Protein AF-A0A7W1M4H6-F1 (afdb_monomer_lite)

Radius of gyration: 26.74 Å; chains: 1; bounding box: 52×36×76 Å

Sequence (159 aa):
MSAPSSFTDFGARLPAWLAPRERELPGSGRTRLIETTLLVLVGILLAVATVNDVVLQTHVNHRLNADLASWRGYTGHDYKNLSVEQDLYGHSTRDIVCGNTTPGPPKERIQICLVATGPVVDGHRAIKGGWYLPVKSEDLRRYRYGCYGSAKTEGFCPR

Foldseek 3Di:
DDDDPPPPPVLVPDPPVSRDDPDDDPPCPVVVVVVVVVVVVVVVVVVVVVVVVVVLVVQVVLLVQQALVQVCVVVVDDDPDKDKDDDSDPPAQWIKIWDWDDDDPPQPIKIKIWIFGDDRDPSHTDTFWTFIAGPPDDLDQARTDPTDGPCVVVVSHDD

Structure (mmCIF, N/CA/C/O backbone):
data_AF-A0A7W1M4H6-F1
#
_entry.id   AF-A0A7W1M4H6-F1
#
loop_
_atom_site.group_PDB
_atom_site.id
_atom_site.type_symbol
_atom_site.label_atom_id
_atom_site.label_alt_id
_atom_site.label_comp_id
_atom_site.label_asym_id
_atom_site.label_entity_id
_atom_site.label_seq_id
_atom_site.pdbx_PDB_ins_code
_atom_site.Cartn_x
_atom_site.Cartn_y
_atom_site.Cartn_z
_atom_site.occupancy
_atom_site.B_iso_or_equiv
_atom_site.auth_seq_id
_atom_site.auth_comp_id
_atom_site.auth_asym_id
_atom_site.auth_atom_id
_atom_site.pdbx_PDB_model_num
ATOM 1 N N . MET A 1 1 ? -10.173 1.560 -53.954 1.00 36.97 1 MET A N 1
ATOM 2 C CA . MET A 1 1 ? -9.989 1.327 -52.506 1.00 36.97 1 MET A CA 1
ATOM 3 C C . MET A 1 1 ? -8.577 1.764 -52.171 1.00 36.97 1 MET A C 1
ATOM 5 O O . MET A 1 1 ? -7.645 1.065 -52.541 1.00 36.97 1 MET A O 1
ATOM 9 N N . SER A 1 2 ? -8.419 2.957 -51.602 1.00 38.94 2 SER A N 1
ATOM 10 C CA . SER A 1 2 ? -7.111 3.579 -51.361 1.00 38.94 2 SER A CA 1
ATOM 11 C C . SER A 1 2 ? -6.906 3.713 -49.856 1.00 38.94 2 SER A C 1
ATOM 13 O O . SER A 1 2 ? -7.769 4.254 -49.169 1.00 38.94 2 SER A O 1
ATOM 15 N N . ALA A 1 3 ? -5.806 3.154 -49.351 1.00 41.84 3 ALA A N 1
ATOM 16 C CA . ALA A 1 3 ? -5.445 3.166 -47.938 1.00 41.84 3 ALA A CA 1
ATOM 17 C C . ALA A 1 3 ? -5.085 4.591 -47.464 1.00 41.84 3 ALA A C 1
ATOM 19 O O . ALA A 1 3 ? -4.499 5.349 -48.241 1.00 41.84 3 ALA A O 1
ATOM 20 N N . PRO A 1 4 ? -5.399 4.974 -46.212 1.00 44.69 4 PRO A N 1
ATOM 21 C CA . PRO A 1 4 ? -5.054 6.290 -45.694 1.00 44.69 4 PRO A CA 1
ATOM 22 C C . PRO A 1 4 ? -3.555 6.366 -45.364 1.00 44.69 4 PRO A C 1
ATOM 24 O O . PRO A 1 4 ? -3.020 5.588 -44.577 1.00 44.69 4 PRO A O 1
ATOM 27 N N . SER A 1 5 ? -2.881 7.329 -45.986 1.00 47.91 5 SER A N 1
ATOM 28 C CA . SER A 1 5 ? -1.477 7.699 -45.806 1.00 47.91 5 SER A CA 1
ATOM 29 C C . SER A 1 5 ? -1.296 8.576 -44.559 1.00 47.91 5 SER A C 1
ATOM 31 O O . SER A 1 5 ? -1.192 9.795 -44.665 1.00 47.91 5 SER A O 1
ATOM 33 N N . SER A 1 6 ? -1.301 7.981 -43.367 1.00 45.62 6 SER A N 1
ATOM 34 C CA . SER A 1 6 ? -1.241 8.710 -42.085 1.00 45.62 6 SER A CA 1
ATOM 35 C C . SER A 1 6 ? 0.162 8.843 -41.467 1.00 45.62 6 SER A C 1
ATOM 37 O O . SER A 1 6 ? 0.290 9.323 -40.345 1.00 45.62 6 SER A O 1
ATOM 39 N N . PHE A 1 7 ? 1.233 8.471 -42.178 1.00 49.41 7 PHE A N 1
ATOM 40 C CA . PHE A 1 7 ? 2.611 8.558 -41.658 1.00 49.41 7 PHE A CA 1
ATOM 41 C C . PHE A 1 7 ? 3.336 9.884 -41.953 1.00 49.41 7 PHE A C 1
ATOM 43 O O . PHE A 1 7 ? 4.375 10.153 -41.355 1.00 49.41 7 PHE A O 1
ATOM 50 N N . THR A 1 8 ? 2.817 10.732 -42.844 1.00 54.03 8 THR A N 1
ATOM 51 C CA . THR A 1 8 ? 3.479 11.984 -43.263 1.00 54.03 8 THR A CA 1
ATOM 52 C C . THR A 1 8 ? 3.324 13.139 -42.272 1.00 54.03 8 THR A C 1
ATOM 54 O O . THR A 1 8 ? 4.141 14.055 -42.274 1.00 54.03 8 THR A O 1
ATOM 57 N N . ASP A 1 9 ? 2.326 13.098 -41.390 1.00 55.97 9 ASP A N 1
ATOM 58 C CA . ASP A 1 9 ? 1.951 14.255 -40.560 1.00 55.97 9 ASP A CA 1
ATOM 59 C C . ASP A 1 9 ? 2.814 14.412 -39.287 1.00 55.97 9 ASP A C 1
ATOM 61 O O . ASP A 1 9 ? 2.855 15.466 -38.652 1.00 55.97 9 ASP A O 1
ATOM 65 N N . PHE A 1 10 ? 3.566 13.369 -38.918 1.00 58.41 10 PHE A N 1
ATOM 66 C CA . PHE A 1 10 ? 4.432 13.390 -37.733 1.00 58.41 10 PHE A CA 1
ATOM 67 C C . PHE A 1 10 ? 5.745 14.154 -37.971 1.00 58.41 10 PHE A C 1
ATOM 69 O O . PHE A 1 10 ? 6.247 14.831 -37.074 1.00 58.41 10 PHE A O 1
ATOM 76 N N . GLY A 1 11 ? 6.290 14.092 -39.191 1.00 57.34 11 GLY A N 1
ATOM 77 C CA . GLY A 1 11 ? 7.555 14.747 -39.548 1.00 57.34 11 GLY A CA 1
ATOM 78 C C . GLY A 1 11 ? 7.465 16.274 -39.610 1.00 57.34 11 GLY A C 1
ATOM 79 O O . GLY A 1 11 ? 8.458 16.954 -39.368 1.00 57.34 11 GLY A O 1
ATOM 80 N N . ALA A 1 12 ? 6.271 16.818 -39.869 1.00 61.34 12 ALA A N 1
ATOM 81 C CA . ALA A 1 12 ? 6.036 18.257 -40.000 1.00 61.34 12 ALA A CA 1
ATOM 82 C C . ALA A 1 12 ? 6.087 19.023 -38.663 1.00 61.34 12 ALA A C 1
ATOM 84 O O . ALA A 1 12 ? 6.229 20.244 -38.660 1.00 61.34 12 ALA A O 1
ATOM 85 N N . ARG A 1 13 ? 5.975 18.325 -37.521 1.00 65.81 13 ARG A N 1
ATOM 86 C CA . ARG A 1 13 ? 5.994 18.930 -36.173 1.00 65.81 13 ARG A CA 1
ATOM 87 C C . ARG A 1 13 ? 7.375 18.935 -35.518 1.00 65.81 13 ARG A C 1
ATOM 89 O O . ARG A 1 13 ? 7.523 19.457 -34.414 1.00 65.81 13 ARG A O 1
ATOM 96 N N . LEU A 1 14 ? 8.374 18.348 -36.170 1.00 65.12 14 LEU A N 1
ATOM 97 C CA . LEU A 1 14 ? 9.744 18.326 -35.675 1.00 65.12 14 LEU A CA 1
ATOM 98 C C . LEU A 1 14 ? 10.467 19.617 -36.094 1.00 65.12 14 LEU A C 1
ATOM 100 O O . LEU A 1 14 ? 10.267 20.099 -37.211 1.00 65.12 14 LEU A O 1
ATOM 104 N N . PRO A 1 15 ? 11.309 20.206 -35.226 1.00 68.50 15 PRO A N 1
ATOM 105 C CA . PRO A 1 15 ? 12.099 21.374 -35.599 1.00 68.50 15 PRO A CA 1
ATOM 106 C C . PRO A 1 15 ? 13.001 21.040 -36.798 1.00 68.50 15 PRO A C 1
ATOM 108 O O . PRO A 1 15 ? 13.411 19.895 -36.963 1.00 68.50 15 PRO A O 1
ATOM 111 N N . ALA A 1 16 ? 13.328 22.029 -37.639 1.00 66.56 16 ALA A N 1
ATOM 112 C CA . ALA A 1 16 ? 13.922 21.823 -38.973 1.00 66.56 16 ALA A CA 1
ATOM 113 C C . ALA A 1 16 ? 15.229 20.994 -39.015 1.00 66.56 16 ALA A C 1
ATOM 115 O O . ALA A 1 16 ? 15.621 20.502 -40.071 1.00 66.56 16 ALA A O 1
ATOM 116 N N . TRP A 1 17 ? 15.907 20.836 -37.877 1.00 63.28 17 TRP A N 1
ATOM 117 C CA . TRP A 1 17 ? 17.104 20.009 -37.714 1.00 63.28 17 TRP A CA 1
ATOM 118 C C . TRP A 1 17 ? 16.814 18.519 -37.443 1.00 63.28 17 TRP A C 1
ATOM 120 O O . TRP A 1 17 ? 17.725 17.713 -37.572 1.00 63.28 17 TRP A O 1
ATOM 130 N N . LEU A 1 18 ? 15.570 18.154 -37.113 1.00 59.78 18 LEU A N 1
ATOM 131 C CA . LEU A 1 18 ? 15.069 16.781 -36.925 1.00 59.78 18 LEU A CA 1
ATOM 132 C C . LEU A 1 18 ? 14.064 16.353 -38.008 1.00 59.78 18 LEU A C 1
ATOM 134 O O . LEU A 1 18 ? 13.565 15.229 -37.980 1.00 59.78 18 LEU A O 1
ATOM 138 N N . ALA A 1 19 ? 13.727 17.243 -38.943 1.00 65.69 19 ALA A N 1
ATOM 139 C CA . ALA A 1 19 ? 12.793 16.937 -40.016 1.00 65.69 19 ALA A CA 1
ATOM 140 C C . ALA A 1 19 ? 13.423 15.944 -41.018 1.00 65.69 19 ALA A C 1
ATOM 142 O O . ALA A 1 19 ? 14.557 16.169 -41.460 1.00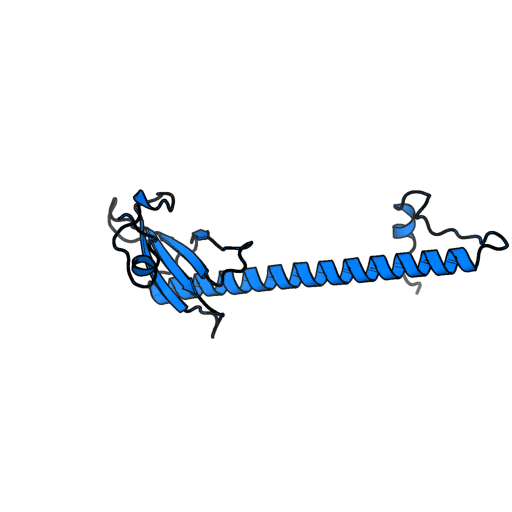 65.69 19 ALA A O 1
ATOM 143 N N . PRO A 1 20 ? 12.707 14.878 -41.429 1.00 59.53 20 PRO A N 1
ATOM 144 C CA . PRO A 1 20 ? 13.197 13.952 -42.446 1.00 59.53 20 PRO A CA 1
ATOM 145 C C . PRO A 1 20 ? 13.494 14.705 -43.751 1.00 59.53 20 PRO A C 1
ATOM 147 O O . PRO A 1 20 ? 12.603 15.315 -44.339 1.00 59.53 20 PRO A O 1
ATOM 150 N N . ARG A 1 21 ? 14.750 14.693 -44.212 1.00 64.81 21 ARG A N 1
ATOM 151 C CA . ARG A 1 21 ? 15.136 15.339 -45.478 1.00 64.81 21 ARG A CA 1
ATOM 152 C C . ARG A 1 21 ? 14.877 14.402 -46.656 1.00 64.81 21 ARG A C 1
ATOM 154 O O . ARG A 1 21 ? 15.372 13.280 -46.671 1.00 64.81 21 ARG A O 1
ATOM 161 N N . GLU A 1 22 ? 14.170 14.892 -47.673 1.00 61.47 22 GLU A N 1
ATOM 162 C CA . GLU A 1 22 ? 13.843 14.116 -48.882 1.00 61.47 22 GLU A CA 1
ATOM 163 C C . GLU A 1 22 ? 15.013 13.959 -49.873 1.00 61.47 22 GLU A C 1
ATOM 165 O O . GLU A 1 22 ? 14.935 13.140 -50.787 1.00 61.47 22 GLU A O 1
ATOM 170 N N . ARG A 1 23 ? 16.107 14.725 -49.727 1.00 59.12 23 ARG A N 1
ATOM 171 C CA . ARG A 1 23 ? 17.258 14.701 -50.651 1.00 59.12 23 ARG A CA 1
ATO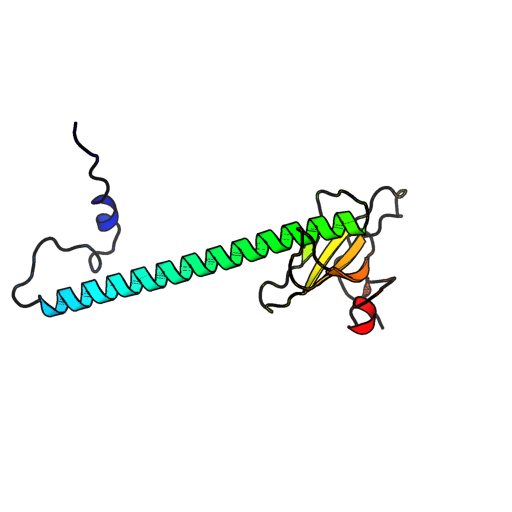M 172 C C . ARG A 1 23 ? 18.582 14.467 -49.926 1.00 59.12 23 ARG A C 1
ATOM 174 O O . ARG A 1 23 ? 18.897 15.158 -48.958 1.00 59.12 23 ARG A O 1
ATOM 181 N N . GLU A 1 24 ? 19.368 13.520 -50.435 1.00 55.28 24 GLU A N 1
ATOM 182 C CA . GLU A 1 24 ? 20.726 13.238 -49.964 1.00 55.28 24 GLU A CA 1
ATOM 183 C C . GLU A 1 24 ? 21.717 14.315 -50.428 1.00 55.28 24 GLU A C 1
ATOM 185 O O . GLU A 1 24 ? 21.716 14.735 -51.585 1.00 55.28 24 GLU A O 1
ATOM 190 N N . LEU A 1 25 ? 22.591 14.744 -49.515 1.00 62.44 25 LEU A N 1
ATOM 191 C CA . LEU A 1 25 ? 23.771 15.540 -49.845 1.00 62.44 25 LEU A CA 1
ATOM 192 C C . LEU A 1 25 ? 24.879 14.580 -50.322 1.00 62.44 25 LEU A C 1
ATOM 194 O O . LEU A 1 25 ? 25.144 13.586 -49.639 1.00 62.44 25 LEU A O 1
ATOM 198 N N . PRO A 1 26 ? 25.545 14.835 -51.459 1.00 55.47 26 PRO A N 1
ATOM 199 C CA . PRO A 1 26 ? 26.597 13.949 -51.952 1.00 55.47 26 PRO A CA 1
ATOM 200 C C . PRO A 1 26 ? 27.730 13.823 -50.916 1.00 55.47 26 PRO A C 1
ATOM 202 O O . PRO A 1 26 ? 28.250 14.824 -50.430 1.00 55.47 26 PRO A O 1
ATOM 205 N N . GLY A 1 27 ? 28.093 12.584 -50.556 1.00 65.31 27 GLY A N 1
ATOM 206 C CA . GLY A 1 27 ? 29.154 12.273 -49.583 1.00 65.31 27 GLY A CA 1
ATOM 207 C C . GLY A 1 27 ? 28.712 12.072 -48.121 1.00 65.31 27 GLY A C 1
ATOM 208 O O . GLY A 1 27 ? 29.555 11.763 -47.282 1.00 65.31 27 GLY A O 1
ATOM 209 N N . SER A 1 28 ? 27.418 12.189 -47.788 1.00 64.81 28 SER A N 1
ATOM 210 C CA . SER A 1 28 ? 26.924 12.125 -46.396 1.00 64.81 28 SER A CA 1
ATOM 211 C C . SER A 1 28 ? 26.426 10.750 -45.915 1.00 64.81 28 SER A C 1
ATOM 213 O O . SER A 1 28 ? 25.883 10.647 -44.814 1.00 64.81 28 SER A O 1
ATOM 215 N N . GLY A 1 29 ? 26.617 9.673 -46.689 1.00 65.12 29 GLY A N 1
ATOM 216 C CA . GLY A 1 29 ? 26.059 8.343 -46.378 1.00 65.12 29 GLY A CA 1
ATOM 217 C C . GLY A 1 29 ? 26.454 7.797 -44.996 1.00 65.12 29 GLY A C 1
ATOM 218 O O . GLY A 1 29 ? 25.626 7.226 -44.287 1.00 65.12 29 GLY A O 1
ATOM 219 N N . ARG A 1 30 ? 27.693 8.053 -44.554 1.00 73.56 30 ARG A N 1
ATOM 220 C CA . ARG A 1 30 ? 28.164 7.685 -43.206 1.00 73.56 30 ARG A CA 1
ATOM 221 C C . ARG A 1 30 ? 27.467 8.498 -42.108 1.00 73.56 30 ARG A C 1
ATOM 223 O O . ARG A 1 30 ? 27.155 7.952 -41.056 1.00 73.56 30 ARG A O 1
ATOM 230 N N . THR A 1 31 ? 27.179 9.772 -42.364 1.00 77.06 31 THR A N 1
ATOM 231 C CA . THR A 1 31 ? 26.454 10.661 -41.445 1.00 77.06 31 THR A CA 1
ATOM 232 C C . THR A 1 31 ? 24.997 10.224 -41.290 1.00 77.06 31 THR A C 1
ATOM 234 O O . THR A 1 31 ? 24.508 10.148 -40.168 1.00 77.06 31 THR A O 1
ATOM 237 N N . ARG A 1 32 ? 24.336 9.829 -42.388 1.00 73.62 32 ARG A N 1
ATOM 238 C CA . ARG A 1 32 ? 22.964 9.292 -42.381 1.00 73.62 32 ARG A CA 1
ATOM 239 C C . ARG A 1 32 ? 22.853 7.991 -41.581 1.00 73.62 32 ARG A C 1
ATOM 241 O O . ARG A 1 32 ? 21.909 7.817 -40.814 1.00 73.62 32 ARG A O 1
ATOM 248 N N . LEU A 1 33 ? 23.819 7.080 -41.727 1.00 81.06 33 LEU A N 1
ATOM 249 C CA . LEU A 1 33 ? 23.864 5.846 -40.934 1.00 81.06 33 LEU A CA 1
ATOM 250 C C . LEU A 1 33 ? 24.006 6.137 -39.435 1.00 81.06 33 LEU A C 1
ATOM 252 O O . LEU A 1 33 ? 23.310 5.529 -38.629 1.00 81.06 33 LEU A O 1
ATOM 256 N N . ILE A 1 34 ? 24.854 7.094 -39.055 1.00 84.75 34 ILE A N 1
ATOM 257 C CA . ILE A 1 34 ? 25.010 7.497 -37.650 1.00 84.75 34 ILE A CA 1
ATOM 258 C C . ILE A 1 34 ? 23.718 8.130 -37.118 1.00 84.75 34 ILE A C 1
ATOM 260 O O . ILE A 1 34 ? 23.255 7.752 -36.046 1.00 84.75 34 ILE A O 1
ATOM 264 N N . GLU A 1 35 ? 23.112 9.050 -37.869 1.00 81.19 35 GLU A N 1
ATOM 265 C CA . GLU A 1 35 ? 21.879 9.742 -37.479 1.00 81.19 35 GLU A CA 1
ATOM 266 C C . GLU A 1 35 ? 20.709 8.768 -37.295 1.00 81.19 35 GLU A C 1
ATOM 268 O O . GLU A 1 35 ? 20.054 8.766 -36.256 1.00 81.19 35 GLU A O 1
ATOM 273 N N . THR A 1 36 ? 20.493 7.874 -38.263 1.00 84.44 36 THR A N 1
ATOM 274 C CA . THR A 1 36 ? 19.464 6.828 -38.165 1.00 84.44 36 THR A CA 1
ATOM 275 C C . THR A 1 36 ? 19.724 5.881 -36.997 1.00 84.44 36 THR A C 1
ATOM 277 O O . THR A 1 36 ? 18.796 5.567 -36.257 1.00 84.44 36 THR A O 1
ATOM 280 N N . THR A 1 37 ? 20.979 5.483 -36.767 1.00 87.38 37 THR A N 1
ATOM 281 C CA . THR A 1 37 ? 21.343 4.638 -35.620 1.00 87.38 37 THR A CA 1
ATOM 282 C C . THR A 1 37 ? 21.050 5.346 -34.296 1.00 87.38 37 THR A C 1
ATOM 284 O O . THR A 1 37 ? 20.467 4.740 -33.402 1.00 87.38 37 THR A O 1
ATOM 287 N N . LEU A 1 38 ? 21.388 6.634 -34.169 1.00 90.12 38 LEU A N 1
ATOM 288 C CA . LEU A 1 38 ? 21.087 7.428 -32.976 1.00 90.12 38 LEU A CA 1
ATOM 289 C C . LEU A 1 38 ? 19.582 7.562 -32.745 1.00 90.12 38 LEU A C 1
ATOM 291 O O . LEU A 1 38 ? 19.126 7.353 -31.625 1.00 90.12 38 LEU A O 1
ATOM 295 N N . LEU A 1 39 ? 18.803 7.857 -33.787 1.00 90.00 39 LEU A N 1
ATOM 296 C CA . LEU A 1 39 ? 17.346 7.964 -33.679 1.00 90.00 39 LEU A CA 1
ATOM 297 C C . LEU A 1 39 ? 16.710 6.630 -33.266 1.00 90.00 39 LEU A C 1
ATOM 299 O O . LEU A 1 39 ? 15.823 6.616 -32.414 1.00 90.00 39 LEU A O 1
ATOM 303 N N . VAL A 1 40 ? 17.196 5.508 -33.807 1.00 92.81 40 VAL A N 1
ATOM 304 C CA . VAL A 1 40 ? 16.754 4.164 -33.404 1.00 92.81 40 VAL A CA 1
ATOM 305 C C . VAL A 1 40 ? 17.110 3.886 -31.944 1.00 92.81 40 VAL A C 1
ATOM 307 O O . VAL A 1 40 ? 16.248 3.445 -31.188 1.00 92.81 40 VAL A O 1
ATOM 310 N N . LEU A 1 41 ? 18.339 4.184 -31.514 1.00 93.94 41 LEU A N 1
ATOM 311 C CA . LEU A 1 41 ? 18.759 4.001 -30.122 1.00 93.94 41 LEU A CA 1
ATOM 312 C C . LEU A 1 41 ? 17.927 4.853 -29.157 1.00 93.94 41 LEU A C 1
ATOM 314 O O . LEU A 1 41 ? 17.473 4.343 -28.135 1.00 93.94 41 LEU A O 1
ATOM 318 N N . VAL A 1 42 ? 17.675 6.120 -29.491 1.00 93.75 42 VAL A N 1
ATOM 319 C CA . VAL A 1 42 ? 16.808 7.004 -28.698 1.00 93.75 42 VAL A CA 1
ATOM 320 C C . VAL A 1 42 ? 15.385 6.447 -28.632 1.00 93.75 42 VAL A C 1
ATOM 322 O O . VAL A 1 42 ? 14.809 6.391 -27.548 1.00 93.75 42 VAL A O 1
ATOM 325 N N . GLY A 1 43 ? 14.834 5.977 -29.754 1.00 92.31 43 GLY A N 1
ATOM 326 C CA . GLY A 1 43 ? 13.515 5.343 -29.789 1.00 92.31 43 GLY A CA 1
ATOM 327 C C . GLY A 1 43 ? 13.428 4.105 -28.892 1.00 92.31 43 GLY A C 1
ATOM 328 O O . GLY A 1 43 ? 12.464 3.959 -28.142 1.00 92.31 43 GLY A O 1
ATOM 329 N N . ILE A 1 44 ? 14.456 3.251 -28.905 1.00 95.12 44 ILE A N 1
ATOM 330 C CA . ILE A 1 44 ? 14.537 2.067 -28.038 1.00 95.12 44 ILE A CA 1
ATOM 331 C C . ILE A 1 44 ? 14.615 2.476 -26.564 1.00 95.12 44 ILE A C 1
ATOM 333 O O . ILE A 1 44 ? 13.878 1.931 -25.745 1.00 95.12 44 ILE A O 1
ATOM 337 N N . LEU A 1 45 ? 15.463 3.446 -26.212 1.00 94.50 45 LEU A N 1
ATOM 338 C CA . LEU A 1 45 ? 15.593 3.920 -24.831 1.00 94.50 45 LEU A CA 1
ATOM 339 C C . LEU A 1 45 ? 14.280 4.503 -24.301 1.00 94.50 45 LEU A C 1
ATOM 341 O O . LEU A 1 45 ? 13.884 4.196 -23.177 1.00 94.50 45 LEU A O 1
ATOM 345 N N . LEU A 1 46 ? 13.579 5.292 -25.118 1.00 92.62 46 LEU A N 1
ATOM 346 C CA . LEU A 1 46 ? 12.268 5.831 -24.763 1.00 92.62 46 LEU A CA 1
ATOM 347 C C . LEU A 1 46 ? 11.230 4.719 -24.588 1.00 92.62 46 LEU A C 1
ATOM 349 O O . LEU A 1 46 ? 10.479 4.751 -23.619 1.00 92.62 46 LEU A O 1
ATOM 353 N N . ALA A 1 47 ? 11.213 3.714 -25.466 1.00 90.81 47 ALA A N 1
ATOM 354 C CA . ALA A 1 47 ? 10.305 2.575 -25.340 1.00 90.81 47 ALA A CA 1
ATOM 355 C C . ALA A 1 47 ? 10.567 1.754 -24.065 1.00 90.81 47 ALA A C 1
ATOM 357 O O . ALA A 1 47 ? 9.633 1.347 -23.379 1.00 90.81 47 ALA A O 1
ATOM 358 N N . VAL A 1 48 ? 11.835 1.531 -23.707 1.00 92.19 48 VAL A N 1
ATOM 359 C CA . VAL A 1 48 ? 12.190 0.850 -22.452 1.00 92.19 48 VAL A CA 1
ATOM 360 C C . VAL A 1 48 ? 11.747 1.678 -21.245 1.00 92.19 48 VAL A C 1
ATOM 362 O O . VAL A 1 48 ? 11.173 1.129 -20.304 1.00 92.19 48 VAL A O 1
ATOM 365 N N . ALA A 1 49 ? 11.967 2.994 -21.278 1.00 87.75 49 ALA A N 1
ATOM 366 C CA . ALA A 1 49 ? 11.552 3.891 -20.206 1.00 87.75 49 ALA A CA 1
ATOM 367 C C . ALA A 1 49 ? 10.027 3.896 -20.011 1.00 87.75 49 ALA A C 1
ATOM 369 O O . ALA A 1 49 ? 9.567 3.809 -18.875 1.00 87.75 49 ALA A O 1
ATOM 370 N N . THR A 1 50 ? 9.241 3.933 -21.094 1.00 88.81 50 THR A N 1
ATOM 371 C CA . THR A 1 50 ? 7.773 3.916 -21.004 1.00 88.81 50 THR A CA 1
ATOM 372 C C . THR A 1 50 ? 7.241 2.580 -20.503 1.00 88.81 50 THR A C 1
ATOM 374 O O . THR A 1 50 ? 6.351 2.568 -19.659 1.00 88.81 50 THR A O 1
ATOM 377 N N . VAL A 1 51 ? 7.797 1.451 -20.956 1.00 85.44 51 VAL A N 1
ATOM 378 C CA . VAL A 1 51 ? 7.415 0.130 -20.432 1.00 85.44 51 VAL A CA 1
ATOM 379 C C . VAL A 1 51 ? 7.715 0.041 -18.939 1.00 85.44 51 VAL A C 1
ATOM 381 O O . VAL A 1 51 ? 6.868 -0.422 -18.180 1.00 85.44 51 VAL A O 1
ATOM 384 N N . ASN A 1 52 ? 8.882 0.516 -18.499 1.00 82.62 52 ASN A N 1
ATOM 385 C CA . ASN A 1 52 ? 9.237 0.510 -17.083 1.00 82.62 52 ASN A CA 1
ATOM 386 C C . ASN A 1 52 ? 8.284 1.383 -16.249 1.00 82.62 52 ASN A C 1
ATOM 388 O O . ASN A 1 52 ? 7.803 0.942 -15.209 1.00 82.62 52 ASN A O 1
ATOM 392 N N . ASP A 1 53 ? 7.953 2.583 -16.731 1.00 81.56 53 ASP A N 1
ATOM 393 C CA . ASP A 1 53 ? 7.000 3.477 -16.063 1.00 81.56 53 ASP A CA 1
ATOM 394 C C . ASP A 1 53 ? 5.601 2.841 -15.947 1.00 81.56 53 ASP A C 1
ATOM 396 O O . ASP A 1 53 ? 5.003 2.817 -14.871 1.00 81.56 53 ASP A O 1
ATOM 400 N N . VAL A 1 54 ? 5.112 2.207 -17.018 1.00 79.50 54 VAL A N 1
ATOM 401 C CA . VAL A 1 54 ? 3.828 1.485 -17.004 1.00 79.50 54 VAL A CA 1
ATOM 402 C C . VAL A 1 54 ? 3.861 0.300 -16.034 1.00 79.50 54 VAL A C 1
ATOM 404 O O . VAL A 1 54 ? 2.917 0.099 -15.268 1.00 79.50 54 VAL A O 1
ATOM 407 N N . VAL A 1 55 ? 4.939 -0.489 -16.019 1.00 76.00 55 VAL A N 1
ATOM 408 C CA . VAL A 1 55 ? 5.081 -1.626 -15.094 1.00 76.00 55 VAL A CA 1
ATOM 409 C C . VAL A 1 55 ? 5.075 -1.148 -13.641 1.00 76.00 55 VAL A C 1
ATOM 411 O O . VAL A 1 55 ? 4.366 -1.721 -12.813 1.00 76.00 55 VAL A O 1
ATOM 414 N N . LEU A 1 56 ? 5.782 -0.061 -13.329 1.00 74.25 56 LEU A N 1
ATOM 415 C CA . LEU A 1 56 ? 5.769 0.531 -11.993 1.00 74.25 56 LEU A CA 1
ATOM 416 C C . LEU A 1 56 ? 4.359 0.990 -11.597 1.00 74.25 56 LEU A C 1
ATOM 418 O O . LEU A 1 56 ? 3.878 0.624 -10.523 1.00 74.25 56 LEU A O 1
ATOM 422 N N . GLN A 1 57 ? 3.654 1.703 -12.479 1.00 72.62 57 GLN A N 1
ATOM 423 C CA . GLN A 1 57 ? 2.284 2.154 -12.217 1.00 72.62 57 GLN A CA 1
ATOM 424 C C . GLN A 1 57 ? 1.308 0.988 -12.010 1.00 72.62 57 GLN A C 1
ATOM 426 O O . GLN A 1 57 ? 0.485 1.020 -11.094 1.00 72.62 57 GLN A O 1
ATOM 431 N N . THR A 1 58 ? 1.396 -0.068 -12.824 1.00 74.19 58 THR A N 1
ATOM 432 C CA . THR A 1 58 ? 0.535 -1.251 -12.653 1.00 74.19 58 THR A CA 1
ATOM 433 C C . THR A 1 58 ? 0.795 -1.943 -11.319 1.00 74.19 58 THR A C 1
ATOM 435 O O . THR A 1 58 ? -0.160 -2.284 -10.621 1.00 74.19 58 THR A O 1
ATOM 438 N N . HIS A 1 59 ? 2.058 -2.092 -10.912 1.00 74.06 59 HIS A N 1
ATOM 439 C CA . HIS A 1 59 ? 2.399 -2.703 -9.631 1.00 74.06 59 HIS A CA 1
ATOM 440 C C . HIS A 1 59 ? 1.856 -1.893 -8.444 1.00 74.06 59 HIS A C 1
ATOM 442 O O . HIS A 1 59 ? 1.284 -2.471 -7.518 1.00 74.06 59 HIS A O 1
ATOM 448 N N . VAL A 1 60 ? 1.956 -0.559 -8.501 1.00 75.00 60 VAL A N 1
ATOM 449 C CA . VAL A 1 60 ? 1.387 0.350 -7.491 1.00 75.00 60 VAL A CA 1
ATOM 450 C C . VAL A 1 60 ? -0.134 0.196 -7.407 1.00 75.00 60 VAL A C 1
ATOM 452 O O . VAL A 1 60 ? -0.667 0.010 -6.313 1.00 75.00 60 VAL A O 1
ATOM 455 N N . ASN A 1 61 ? -0.831 0.177 -8.546 1.00 78.69 61 ASN A N 1
ATOM 456 C CA . ASN A 1 61 ? -2.288 0.019 -8.593 1.00 78.69 61 ASN A CA 1
ATOM 457 C C . ASN A 1 61 ? -2.753 -1.348 -8.068 1.00 78.69 61 ASN A C 1
ATOM 459 O O . ASN A 1 61 ? -3.729 -1.437 -7.321 1.00 78.69 61 ASN A O 1
ATOM 463 N N . HIS A 1 62 ? -2.053 -2.427 -8.427 1.00 81.19 62 HIS A N 1
ATOM 464 C CA . HIS A 1 62 ? -2.356 -3.765 -7.916 1.00 81.19 62 HIS A CA 1
ATOM 465 C C . HIS A 1 62 ? -2.168 -3.849 -6.402 1.00 81.19 62 HIS A C 1
ATOM 467 O O . HIS A 1 62 ? -3.020 -4.401 -5.703 1.00 81.19 62 HIS A O 1
ATOM 473 N N . ARG A 1 63 ? -1.081 -3.267 -5.894 1.00 84.38 63 ARG A N 1
ATOM 474 C CA . ARG A 1 63 ? -0.786 -3.208 -4.463 1.00 84.38 63 ARG A CA 1
ATOM 475 C C . ARG A 1 63 ? -1.824 -2.375 -3.712 1.00 84.38 63 ARG A C 1
ATOM 477 O O . ARG A 1 63 ? -2.343 -2.848 -2.707 1.00 84.38 63 ARG A O 1
ATOM 484 N N . LEU A 1 64 ? -2.221 -1.228 -4.265 1.00 85.12 64 LEU A N 1
ATOM 485 C CA . LEU A 1 64 ? -3.280 -0.376 -3.722 1.00 85.12 64 LEU A CA 1
ATOM 486 C C . LEU A 1 64 ? -4.608 -1.133 -3.589 1.00 85.12 64 LEU A C 1
ATOM 488 O O . LEU A 1 64 ? -5.236 -1.118 -2.532 1.00 85.12 64 LEU A O 1
ATOM 492 N N . ASN A 1 65 ? -5.032 -1.836 -4.640 1.00 87.69 65 ASN A N 1
ATOM 493 C CA . ASN A 1 65 ? -6.267 -2.620 -4.597 1.00 87.69 65 ASN A CA 1
ATOM 494 C C . ASN A 1 65 ? -6.203 -3.733 -3.544 1.00 87.69 65 ASN A C 1
ATOM 496 O O . ASN A 1 65 ? -7.177 -3.948 -2.819 1.00 87.69 65 ASN A O 1
ATOM 500 N N . ALA A 1 66 ? -5.055 -4.404 -3.430 1.00 89.19 66 ALA A N 1
ATOM 501 C CA . ALA A 1 66 ? -4.857 -5.454 -2.442 1.00 89.19 66 ALA A CA 1
ATOM 502 C C . ALA A 1 66 ? -4.854 -4.918 -1.006 1.00 89.19 66 ALA A C 1
ATOM 504 O O . ALA A 1 66 ? -5.423 -5.537 -0.108 1.00 89.19 66 ALA A O 1
ATOM 505 N N . ASP A 1 67 ? -4.267 -3.748 -0.782 1.00 87.81 67 ASP A N 1
ATOM 506 C CA . ASP A 1 67 ? -4.266 -3.054 0.503 1.00 87.81 67 ASP A CA 1
ATOM 507 C C . ASP A 1 67 ? -5.681 -2.686 0.954 1.00 87.81 67 ASP A C 1
ATOM 509 O O . ASP A 1 67 ? -6.076 -2.968 2.088 1.00 87.81 67 ASP A O 1
ATOM 513 N N . LEU A 1 68 ? -6.485 -2.142 0.038 1.00 88.56 68 LEU A N 1
ATOM 514 C CA . LEU A 1 68 ? -7.893 -1.839 0.289 1.00 88.56 68 LEU A CA 1
ATOM 515 C C . LEU A 1 68 ? -8.690 -3.111 0.610 1.00 88.56 68 LEU A C 1
ATOM 517 O O . LEU A 1 68 ? -9.450 -3.135 1.577 1.00 88.56 68 LEU A O 1
ATOM 521 N N . ALA A 1 69 ? -8.512 -4.179 -0.171 1.00 89.88 69 ALA A N 1
ATOM 522 C CA . ALA A 1 69 ? -9.183 -5.457 0.064 1.00 89.88 69 ALA A CA 1
ATOM 523 C C . ALA A 1 69 ? -8.781 -6.081 1.410 1.00 89.88 69 ALA A C 1
ATOM 525 O O . ALA A 1 69 ? -9.631 -6.578 2.147 1.00 89.88 69 ALA A O 1
ATOM 526 N N . SER A 1 70 ? -7.497 -6.011 1.763 1.00 90.81 70 SER A N 1
ATOM 527 C CA . SER A 1 70 ? -6.962 -6.511 3.037 1.00 90.81 70 SER A CA 1
ATOM 528 C C . SER A 1 70 ? -7.512 -5.742 4.222 1.00 90.81 70 SER A C 1
ATOM 530 O O . SER A 1 70 ? -7.904 -6.348 5.213 1.00 90.81 70 SER A O 1
ATOM 532 N N . TRP A 1 71 ? -7.601 -4.416 4.112 1.00 90.12 71 TRP A N 1
ATOM 533 C CA . TRP A 1 71 ? -8.174 -3.588 5.163 1.00 90.12 71 TRP A CA 1
ATOM 534 C C . TRP A 1 71 ? -9.651 -3.918 5.399 1.00 90.12 71 TRP A C 1
ATOM 536 O O . TRP A 1 71 ? -10.065 -4.088 6.548 1.00 90.12 71 TRP A O 1
ATOM 546 N N . ARG A 1 72 ? -10.437 -4.084 4.325 1.00 88.88 72 ARG A N 1
ATOM 547 C CA . ARG A 1 72 ? -11.847 -4.499 4.423 1.00 88.88 72 ARG A CA 1
ATOM 548 C C . ARG A 1 72 ? -11.991 -5.886 5.044 1.00 88.88 72 ARG A C 1
ATOM 550 O O . ARG A 1 72 ? -12.790 -6.057 5.957 1.00 88.88 72 ARG A O 1
ATOM 557 N N . GLY A 1 73 ? -11.197 -6.854 4.584 1.00 88.38 73 GLY A N 1
ATOM 558 C CA . GLY A 1 73 ? -11.214 -8.221 5.108 1.00 88.38 73 GLY A CA 1
ATOM 559 C C . GLY A 1 73 ? -10.806 -8.298 6.580 1.00 88.38 73 GLY A C 1
ATOM 560 O O . GLY A 1 73 ? -11.412 -9.038 7.347 1.00 88.38 73 GLY A O 1
ATOM 561 N N . TYR A 1 74 ? -9.821 -7.495 6.992 1.00 88.38 74 TYR A N 1
ATOM 562 C CA . TYR A 1 74 ? -9.320 -7.478 8.365 1.00 88.38 74 TYR A CA 1
ATOM 563 C C . TYR A 1 74 ? -10.276 -6.780 9.339 1.00 88.38 74 TYR A C 1
ATOM 565 O O . TYR A 1 74 ? -10.462 -7.240 10.461 1.00 88.38 74 TYR A O 1
ATOM 573 N N . THR A 1 75 ? -10.872 -5.656 8.932 1.00 84.75 75 THR A N 1
ATOM 574 C CA . THR A 1 75 ? -11.740 -4.854 9.812 1.00 84.75 75 THR A CA 1
ATOM 575 C C . THR A 1 75 ? -13.219 -5.226 9.724 1.00 84.75 75 THR A C 1
ATOM 577 O O . THR A 1 75 ? -13.991 -4.836 10.595 1.00 84.75 75 THR A O 1
ATOM 580 N N . GLY A 1 76 ? -13.636 -5.949 8.682 1.00 85.00 76 GLY A N 1
ATOM 581 C CA . GLY A 1 76 ? -15.041 -6.268 8.419 1.00 85.00 76 GLY A CA 1
ATOM 582 C C . GLY A 1 76 ? -15.874 -5.075 7.937 1.00 85.00 76 GLY A C 1
ATOM 583 O O . GLY A 1 76 ? -17.101 -5.154 7.914 1.00 85.00 76 GLY A O 1
ATOM 584 N N . HIS A 1 77 ? -15.238 -3.963 7.560 1.00 80.94 77 HIS A N 1
ATOM 585 C CA . HIS A 1 77 ? -15.927 -2.761 7.105 1.00 80.94 77 HIS A CA 1
ATOM 586 C C . HIS A 1 77 ? -15.718 -2.499 5.614 1.00 80.94 77 HIS A C 1
ATOM 588 O O . HIS A 1 77 ? -14.585 -2.464 5.140 1.00 80.94 77 HIS A O 1
ATOM 594 N N . ASP A 1 78 ? -16.801 -2.212 4.890 1.00 73.44 78 ASP A N 1
ATOM 595 C CA . ASP A 1 78 ? -16.759 -1.893 3.459 1.00 73.44 78 ASP A CA 1
ATOM 596 C C . ASP A 1 78 ? -16.892 -0.384 3.197 1.00 73.44 78 ASP A C 1
ATOM 598 O O . ASP A 1 78 ? -17.923 0.121 2.748 1.00 73.44 78 ASP A O 1
ATOM 602 N N . TYR A 1 79 ? -15.843 0.376 3.521 1.00 70.12 79 TYR A N 1
ATOM 603 C CA . TYR A 1 79 ? -15.803 1.800 3.183 1.00 70.12 79 TYR A CA 1
ATOM 604 C C . TYR A 1 79 ? -15.257 2.031 1.772 1.00 70.12 79 TYR A C 1
ATOM 606 O O . TYR A 1 79 ? -14.336 1.359 1.297 1.00 70.12 79 TYR A O 1
ATOM 614 N N . LYS A 1 80 ? -15.802 3.059 1.114 1.00 61.03 80 LYS A N 1
ATOM 615 C CA . LYS A 1 80 ? -15.328 3.534 -0.194 1.00 61.03 80 LYS A CA 1
ATOM 616 C C . LYS A 1 80 ? -14.167 4.528 -0.092 1.00 61.03 80 LYS A C 1
ATOM 618 O O . LYS A 1 80 ? -13.364 4.603 -1.011 1.00 61.03 80 LYS A O 1
ATOM 623 N N . ASN A 1 81 ? -14.053 5.245 1.029 1.00 67.69 81 ASN A N 1
ATOM 624 C CA . ASN A 1 81 ? -13.091 6.337 1.206 1.00 67.69 81 ASN A CA 1
ATOM 625 C C . ASN A 1 81 ? -12.036 5.955 2.254 1.00 67.69 81 ASN A C 1
ATOM 627 O O . ASN A 1 81 ? -12.127 6.367 3.411 1.00 67.69 81 ASN A O 1
ATOM 631 N N . LEU A 1 82 ? -11.070 5.131 1.852 1.00 71.62 82 LEU A N 1
ATOM 632 C CA . LEU A 1 82 ? -9.888 4.796 2.651 1.00 71.62 82 LEU A CA 1
ATOM 633 C C . LEU A 1 82 ? -8.724 5.690 2.209 1.00 71.62 82 LEU A C 1
ATOM 635 O O . LEU A 1 82 ? -8.526 5.895 1.013 1.00 71.62 82 LEU A O 1
ATOM 639 N N . SER A 1 83 ? -7.966 6.227 3.163 1.00 74.81 83 SER A N 1
ATOM 640 C CA . SER A 1 83 ? -6.719 6.940 2.877 1.00 74.81 83 SER A CA 1
ATOM 641 C C . SER A 1 83 ? -5.572 5.938 2.913 1.00 74.81 83 SER A C 1
ATOM 643 O O . SER A 1 83 ? -5.358 5.294 3.944 1.00 74.81 83 SER A O 1
ATOM 645 N N . VAL A 1 84 ? -4.846 5.809 1.808 1.00 75.38 84 VAL A N 1
ATOM 646 C CA . VAL A 1 84 ? -3.679 4.929 1.710 1.00 75.38 84 VAL A CA 1
ATOM 647 C C . VAL A 1 84 ? -2.436 5.791 1.583 1.00 75.38 84 VAL A C 1
ATOM 649 O O . VAL A 1 84 ? -2.341 6.607 0.670 1.00 75.38 84 VAL A O 1
ATOM 652 N N . GLU A 1 85 ? -1.494 5.605 2.498 1.00 74.00 85 GLU A N 1
ATOM 653 C CA . GLU A 1 85 ? -0.151 6.153 2.390 1.00 74.00 85 GLU A CA 1
ATOM 654 C C . GLU A 1 85 ? 0.764 5.036 1.887 1.00 74.00 85 GLU A C 1
ATOM 656 O O . GLU A 1 85 ? 1.056 4.073 2.606 1.00 74.00 85 GLU A O 1
ATOM 661 N N . GLN A 1 86 ? 1.142 5.140 0.611 1.00 65.12 86 GLN A N 1
ATOM 662 C CA . GLN A 1 86 ? 2.056 4.207 -0.038 1.00 65.12 86 GLN A CA 1
ATOM 663 C C . GLN A 1 86 ? 3.445 4.820 -0.117 1.00 65.12 86 GLN A C 1
ATOM 665 O O . GLN A 1 86 ? 3.611 5.964 -0.545 1.00 65.12 86 GLN A O 1
ATOM 670 N N . ASP A 1 87 ? 4.453 4.038 0.247 1.00 64.56 87 ASP A N 1
ATOM 671 C CA . ASP A 1 87 ? 5.835 4.444 0.038 1.00 64.56 87 ASP A CA 1
ATOM 672 C C . ASP A 1 87 ? 6.250 4.164 -1.413 1.00 64.56 87 ASP A C 1
ATOM 674 O O . ASP A 1 87 ? 6.642 3.053 -1.778 1.00 64.56 87 ASP A O 1
ATOM 678 N N . LEU A 1 88 ? 6.124 5.193 -2.251 1.00 58.97 88 LEU A N 1
ATOM 679 C CA . LEU A 1 88 ? 6.432 5.132 -3.682 1.00 58.97 88 LEU A CA 1
ATOM 680 C C . LEU A 1 88 ? 7.936 5.237 -3.980 1.00 58.97 88 LEU A C 1
ATOM 682 O O . LEU A 1 88 ? 8.373 4.806 -5.044 1.00 58.97 88 LEU A O 1
ATOM 686 N N . TYR A 1 89 ? 8.729 5.799 -3.061 1.00 55.38 89 TYR A N 1
ATOM 687 C CA . TYR A 1 89 ? 10.135 6.149 -3.307 1.00 55.38 89 TYR A CA 1
ATOM 688 C C . TYR A 1 89 ? 11.127 5.257 -2.560 1.00 55.38 89 TYR A C 1
ATOM 690 O O . TYR A 1 89 ? 12.220 5.008 -3.060 1.00 55.38 89 TYR A O 1
ATOM 698 N N . GLY A 1 90 ? 10.768 4.753 -1.379 1.00 55.88 90 GLY A N 1
ATOM 699 C CA . GLY A 1 90 ? 11.651 3.922 -0.563 1.00 55.88 90 GLY A CA 1
ATOM 700 C C . GLY A 1 90 ? 11.712 2.457 -0.990 1.00 55.88 90 GLY A C 1
ATOM 701 O O . GLY A 1 90 ? 12.396 1.674 -0.333 1.00 55.88 90 GLY A O 1
ATOM 702 N N . HIS A 1 91 ? 10.978 2.061 -2.043 1.00 55.41 91 HIS A N 1
ATOM 703 C CA . HIS A 1 91 ? 10.737 0.657 -2.409 1.00 55.41 91 HIS A CA 1
ATOM 704 C C . HIS A 1 91 ? 10.323 -0.208 -1.209 1.00 55.41 91 HIS A C 1
ATOM 706 O O . HIS A 1 91 ? 10.492 -1.431 -1.229 1.00 55.41 91 HIS A O 1
ATOM 712 N N . SER A 1 92 ? 9.807 0.398 -0.134 1.00 60.06 92 SER A N 1
ATOM 713 C CA . SER A 1 92 ? 9.477 -0.378 1.040 1.00 60.06 92 SER A CA 1
ATOM 714 C C . SER A 1 92 ? 8.252 -1.218 0.717 1.00 60.06 92 SER A C 1
ATOM 716 O O . SER A 1 92 ? 7.298 -0.799 0.055 1.00 60.06 92 SER A O 1
ATOM 718 N N . THR A 1 93 ? 8.279 -2.467 1.159 1.00 72.12 93 THR A N 1
ATOM 719 C CA . THR A 1 93 ? 7.161 -3.400 1.021 1.00 72.12 93 THR A CA 1
ATOM 720 C C . THR A 1 93 ? 6.124 -3.163 2.111 1.00 72.12 93 THR A C 1
ATOM 722 O O . THR A 1 93 ? 5.405 -4.093 2.464 1.00 72.12 93 THR A O 1
ATOM 725 N N . ARG A 1 94 ? 6.049 -1.948 2.668 1.00 82.00 94 ARG A N 1
ATOM 726 C CA . ARG A 1 94 ? 5.154 -1.582 3.759 1.00 82.00 94 ARG A CA 1
ATOM 727 C C . ARG A 1 94 ? 4.310 -0.377 3.374 1.00 82.00 94 ARG A C 1
ATOM 729 O O . ARG A 1 94 ? 4.865 0.677 3.104 1.00 82.00 94 ARG A O 1
ATOM 736 N N . ASP A 1 95 ? 2.994 -0.528 3.454 1.00 87.19 95 ASP A N 1
ATOM 737 C CA . ASP A 1 95 ? 2.055 0.590 3.328 1.00 87.19 95 ASP A CA 1
ATOM 738 C C . ASP A 1 95 ? 1.200 0.726 4.569 1.00 87.19 95 ASP A C 1
ATOM 740 O O . ASP A 1 95 ? 1.026 -0.220 5.349 1.00 87.19 95 ASP A O 1
ATOM 744 N N . ILE A 1 96 ? 0.657 1.926 4.728 1.00 88.38 96 ILE A N 1
ATOM 745 C CA . ILE A 1 96 ? -0.262 2.256 5.801 1.00 88.38 96 ILE A CA 1
ATOM 746 C C . ILE A 1 96 ? -1.623 2.540 5.174 1.00 88.38 96 ILE A C 1
ATOM 748 O O . ILE A 1 96 ? -1.778 3.430 4.340 1.00 88.38 96 ILE A O 1
ATOM 752 N N . VAL A 1 97 ? -2.627 1.775 5.590 1.00 88.56 97 VAL A N 1
ATOM 753 C CA . VAL A 1 97 ? -4.010 1.933 5.134 1.00 88.56 97 VAL A CA 1
ATOM 754 C C . VAL A 1 97 ? -4.850 2.389 6.307 1.00 88.56 97 VAL A C 1
ATOM 756 O O . VAL A 1 97 ? -5.045 1.633 7.260 1.00 88.56 97 VAL A O 1
ATOM 759 N N . CYS A 1 98 ? -5.372 3.608 6.239 1.00 85.94 98 CYS A N 1
ATOM 760 C CA . CYS A 1 98 ? -6.228 4.166 7.273 1.00 85.94 98 CYS A CA 1
ATOM 761 C C . CYS A 1 98 ? -7.670 4.320 6.782 1.00 85.94 98 CYS A C 1
ATOM 763 O O . CYS A 1 98 ? -7.934 4.830 5.694 1.00 85.94 98 CYS A O 1
ATOM 765 N N . GLY A 1 99 ? -8.623 3.935 7.625 1.00 83.81 99 GLY A N 1
ATOM 766 C CA . GLY A 1 99 ? -10.048 4.073 7.351 1.00 83.81 99 GLY A CA 1
ATOM 767 C C . GLY A 1 99 ? -10.817 4.483 8.590 1.00 83.81 99 GLY A C 1
ATOM 768 O O . GLY A 1 99 ? -10.527 4.024 9.690 1.00 83.81 99 GLY A O 1
ATOM 769 N N . ASN A 1 100 ? -11.801 5.360 8.422 1.00 79.38 100 ASN A N 1
ATOM 770 C CA . ASN A 1 100 ? -12.681 5.758 9.514 1.00 79.38 100 ASN A CA 1
ATOM 771 C C . ASN A 1 100 ? -13.773 4.704 9.708 1.00 79.38 100 ASN A C 1
ATOM 773 O O . ASN A 1 100 ? -14.518 4.435 8.767 1.00 79.38 100 ASN A O 1
ATOM 777 N N . THR A 1 101 ? -13.905 4.142 10.906 1.00 72.56 101 THR A N 1
ATOM 778 C CA . THR A 1 101 ? -14.983 3.203 11.203 1.00 72.56 101 THR A CA 1
ATOM 779 C C . THR A 1 101 ? -16.248 3.948 11.632 1.00 72.56 101 THR A C 1
ATOM 781 O O . THR A 1 101 ? -16.276 4.723 12.584 1.00 72.56 101 THR A O 1
ATOM 784 N N . THR A 1 102 ? -17.329 3.744 10.881 1.00 63.88 102 THR A N 1
ATOM 785 C CA . THR A 1 102 ? -18.690 4.196 11.193 1.00 63.88 102 THR A CA 1
ATOM 786 C C . THR A 1 102 ? -19.596 2.961 11.139 1.00 63.88 102 THR A C 1
ATOM 788 O O . THR A 1 102 ? -19.755 2.384 10.065 1.00 63.88 102 THR A O 1
ATOM 791 N N . PRO A 1 103 ? -20.164 2.531 12.282 1.00 55.41 103 PRO A N 1
ATOM 792 C CA . PRO A 1 103 ? -21.375 3.184 12.773 1.00 55.41 103 PRO A CA 1
ATOM 793 C C . PRO A 1 103 ? -21.399 3.309 14.311 1.00 55.41 103 PRO A C 1
ATOM 795 O O . PRO A 1 103 ? -22.196 2.661 14.978 1.00 55.41 103 PRO A O 1
ATOM 798 N N . GLY A 1 104 ? -20.527 4.138 14.889 1.00 50.25 104 GLY A N 1
ATOM 799 C CA . GLY A 1 104 ? -20.645 4.551 16.296 1.00 50.25 104 GLY A CA 1
ATOM 800 C C . GLY A 1 104 ? -21.484 5.834 16.451 1.00 50.25 104 GLY A C 1
ATOM 801 O O . GLY A 1 104 ? -21.556 6.623 15.497 1.00 50.25 104 GLY A O 1
ATOM 802 N N . PRO A 1 105 ? -22.116 6.085 17.617 1.00 49.16 105 PRO A N 1
ATOM 803 C CA . PRO A 1 105 ? -22.786 7.345 17.936 1.00 49.16 105 PRO A CA 1
ATOM 804 C C . PRO A 1 105 ? -21.878 8.574 17.715 1.00 49.16 105 PRO A C 1
ATOM 806 O O . PRO A 1 105 ? -20.650 8.468 17.608 1.00 49.16 105 PRO A O 1
ATOM 809 N N . PRO A 1 106 ? -22.457 9.786 17.609 1.00 47.66 106 PRO A N 1
ATOM 810 C CA . PRO A 1 106 ? -21.688 11.009 17.402 1.00 47.66 106 PRO A CA 1
ATOM 811 C C . PRO A 1 106 ? -20.586 11.137 18.466 1.00 47.66 106 PRO A C 1
ATOM 813 O O . PRO A 1 106 ? -20.897 11.144 19.651 1.00 47.66 106 PRO A O 1
ATOM 816 N N . LYS A 1 107 ? -19.325 11.290 18.026 1.00 48.09 107 LYS A N 1
ATOM 817 C CA . LYS A 1 107 ? -18.072 11.331 18.825 1.00 48.09 107 LYS A CA 1
ATOM 818 C C . LYS A 1 107 ? -17.366 9.986 19.098 1.00 48.09 107 LYS A C 1
ATOM 820 O O . LYS A 1 107 ? -16.251 10.034 19.597 1.00 48.09 107 LYS A O 1
ATOM 825 N N . GLU A 1 108 ? -17.908 8.839 18.681 1.00 55.12 108 GLU A N 1
ATOM 826 C CA . GLU A 1 108 ? -17.227 7.521 18.770 1.00 55.12 108 GLU A CA 1
ATOM 827 C C . GLU A 1 108 ? -16.502 7.087 17.487 1.00 55.12 108 GLU A C 1
ATOM 829 O O . GLU A 1 108 ? -16.028 5.962 17.361 1.00 55.12 108 GLU A O 1
ATOM 834 N N . ARG A 1 109 ? -16.412 7.973 16.497 1.00 62.56 109 ARG A N 1
ATOM 835 C CA . ARG A 1 109 ? -15.680 7.672 15.266 1.00 62.56 109 ARG A CA 1
ATOM 836 C C . ARG A 1 109 ? -14.201 7.451 15.625 1.00 62.56 109 ARG A C 1
ATOM 838 O O . ARG A 1 109 ? -13.593 8.266 16.318 1.00 62.56 109 ARG A O 1
ATOM 845 N N . ILE A 1 110 ? -13.630 6.357 15.149 1.00 74.19 110 ILE A N 1
ATOM 846 C CA . ILE A 1 110 ? -12.203 6.075 15.277 1.00 74.19 110 ILE A CA 1
ATOM 847 C C . ILE A 1 110 ? -11.661 5.777 13.889 1.00 74.19 110 ILE A C 1
ATOM 849 O O . ILE A 1 110 ? -12.319 5.146 13.065 1.00 74.19 110 ILE A O 1
ATOM 853 N N . GLN A 1 111 ? -10.459 6.254 13.606 1.00 83.62 111 GLN A N 1
ATOM 854 C CA . GLN A 1 111 ? -9.762 5.896 12.384 1.00 83.62 111 GLN A CA 1
ATOM 855 C C . GLN A 1 111 ? -8.809 4.746 12.695 1.00 83.62 111 GLN A C 1
ATOM 857 O O . GLN A 1 111 ? -7.980 4.846 13.594 1.00 83.62 111 GLN A O 1
ATOM 862 N N . ILE A 1 112 ? -8.965 3.633 11.983 1.00 87.81 112 ILE A N 1
ATOM 863 C CA . ILE A 1 112 ? -8.119 2.448 12.112 1.00 87.81 112 ILE A CA 1
ATOM 864 C C . ILE A 1 112 ? -7.081 2.492 11.003 1.00 87.81 112 ILE A C 1
ATOM 866 O O . ILE A 1 112 ? -7.431 2.438 9.823 1.00 87.81 112 ILE A O 1
ATOM 870 N N . CYS A 1 113 ? -5.815 2.550 11.396 1.00 89.12 113 CYS A N 1
ATOM 871 C CA . CYS A 1 113 ? -4.668 2.461 10.508 1.00 89.12 113 CYS A CA 1
ATOM 872 C C . CYS A 1 113 ? -4.024 1.083 10.626 1.00 89.12 113 CYS A C 1
ATOM 874 O O . CYS A 1 113 ? -3.682 0.648 11.725 1.00 89.12 113 CYS A O 1
ATOM 876 N N . LEU A 1 114 ? -3.854 0.405 9.494 1.00 91.94 114 LEU A N 1
ATOM 877 C CA . LEU A 1 114 ? -3.226 -0.906 9.395 1.00 91.94 114 LEU A CA 1
ATOM 878 C C . LEU A 1 114 ? -1.907 -0.810 8.645 1.00 91.94 114 LEU A C 1
ATOM 880 O O . LEU A 1 114 ? -1.797 -0.090 7.657 1.00 91.94 114 LEU A O 1
ATOM 884 N N . VAL A 1 115 ? -0.937 -1.599 9.090 1.00 91.69 115 VAL A N 1
ATOM 885 C CA . VAL A 1 115 ? 0.358 -1.762 8.436 1.00 91.69 115 VAL A CA 1
ATOM 886 C C . VAL A 1 115 ? 0.307 -3.015 7.568 1.00 91.69 115 VAL A C 1
ATOM 888 O O . VAL A 1 115 ? 0.377 -4.138 8.083 1.00 91.69 115 VAL A O 1
ATOM 891 N N . ALA A 1 116 ? 0.181 -2.818 6.258 1.00 90.88 116 ALA A N 1
ATOM 892 C CA . ALA A 1 116 ? 0.198 -3.878 5.259 1.00 90.88 116 ALA A CA 1
ATOM 893 C C . ALA A 1 116 ? 1.631 -4.121 4.778 1.00 90.88 116 ALA A C 1
ATOM 895 O O . ALA A 1 116 ? 2.362 -3.181 4.466 1.00 90.88 116 ALA A O 1
ATOM 896 N N . THR A 1 117 ? 2.054 -5.384 4.733 1.00 88.25 117 THR A N 1
ATOM 897 C CA . THR A 1 117 ? 3.430 -5.762 4.388 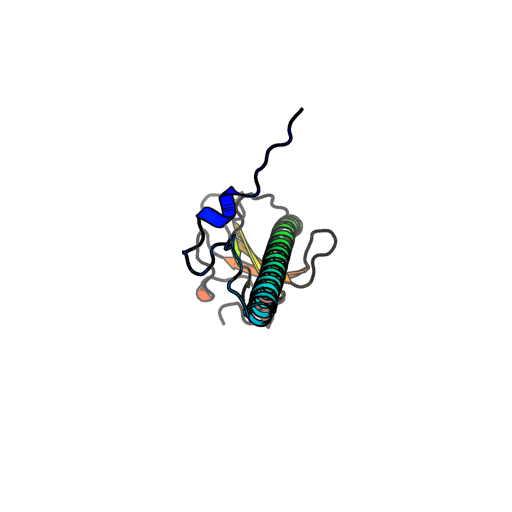1.00 88.25 117 THR A CA 1
ATOM 898 C C . THR A 1 117 ? 3.498 -6.933 3.418 1.00 88.25 117 THR A C 1
ATOM 900 O O . THR A 1 117 ? 2.586 -7.760 3.350 1.00 88.25 117 THR A O 1
ATOM 903 N N . GLY A 1 118 ? 4.623 -7.027 2.707 1.00 84.12 118 GLY A N 1
ATOM 904 C CA . GLY A 1 118 ? 4.948 -8.174 1.859 1.00 84.12 118 GLY A CA 1
ATOM 905 C C . GLY A 1 118 ? 4.243 -8.168 0.495 1.00 84.12 118 GLY A C 1
ATOM 906 O O . GLY A 1 118 ? 3.660 -7.144 0.116 1.00 84.12 118 GLY A O 1
ATOM 907 N N . PRO A 1 119 ? 4.345 -9.277 -0.264 1.00 86.00 119 PRO A N 1
ATOM 908 C CA . PRO A 1 119 ? 3.744 -9.409 -1.591 1.00 86.00 119 PRO A CA 1
ATOM 909 C C . PRO A 1 119 ? 2.218 -9.559 -1.527 1.00 86.00 119 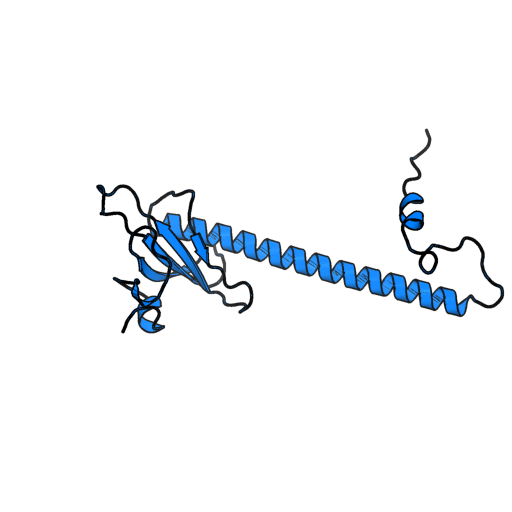PRO A C 1
ATOM 911 O O . PRO A 1 119 ? 1.661 -9.925 -0.492 1.00 86.00 119 PRO A O 1
ATOM 914 N N . VAL A 1 120 ? 1.553 -9.298 -2.656 1.00 87.12 120 VAL A N 1
ATOM 915 C CA . VAL A 1 120 ? 0.121 -9.579 -2.836 1.00 87.12 120 VAL A CA 1
ATOM 916 C C . VAL A 1 120 ? -0.072 -11.080 -3.061 1.00 87.12 120 VAL A C 1
ATOM 918 O O . VAL A 1 120 ? 0.479 -11.631 -4.012 1.00 87.12 12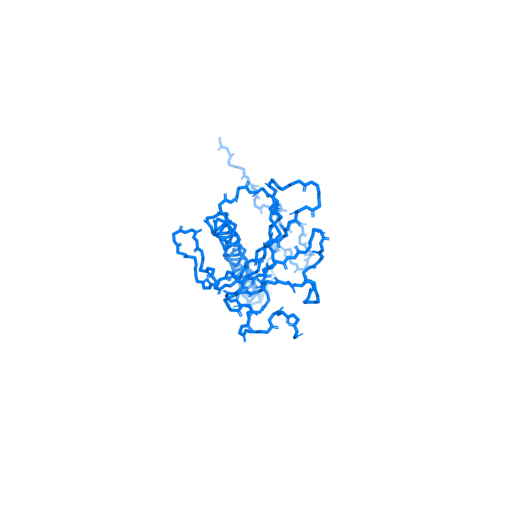0 VAL A O 1
ATOM 921 N N . VAL A 1 121 ? -0.863 -11.726 -2.207 1.00 87.94 121 VAL A N 1
ATOM 922 C CA . VAL A 1 121 ? -1.260 -13.139 -2.296 1.00 87.94 121 VAL A CA 1
ATOM 923 C C . VAL A 1 121 ? -2.785 -13.192 -2.274 1.00 87.94 121 VAL A C 1
ATOM 925 O O . VAL A 1 121 ? -3.401 -12.604 -1.390 1.00 87.94 121 VAL A O 1
ATOM 928 N N . ASP A 1 122 ? -3.396 -13.826 -3.276 1.00 88.62 122 ASP A N 1
ATOM 929 C CA . ASP A 1 122 ? -4.859 -13.933 -3.428 1.00 88.62 122 ASP A CA 1
ATOM 930 C C . ASP A 1 122 ? -5.606 -12.586 -3.370 1.00 88.62 122 ASP A C 1
ATOM 932 O O . ASP A 1 122 ? -6.718 -12.483 -2.863 1.00 88.62 122 ASP A O 1
ATOM 936 N N . GLY A 1 123 ? -4.983 -11.517 -3.878 1.00 86.75 123 GLY A N 1
ATOM 937 C CA . GLY A 1 123 ? -5.557 -10.168 -3.836 1.00 86.75 123 GLY A CA 1
ATOM 938 C C . GLY A 1 123 ? -5.489 -9.497 -2.461 1.00 86.75 123 GLY A C 1
ATOM 939 O O . GLY A 1 123 ? -6.069 -8.430 -2.283 1.00 86.75 123 GLY A O 1
ATOM 940 N N . HIS A 1 124 ? -4.757 -10.077 -1.509 1.00 88.81 124 HIS A N 1
ATOM 941 C CA . HIS A 1 124 ? -4.567 -9.557 -0.160 1.00 88.81 124 HIS A CA 1
ATOM 942 C C . HIS A 1 124 ? -3.082 -9.425 0.205 1.00 88.81 124 HIS A C 1
ATOM 944 O O . HIS A 1 124 ? -2.196 -9.977 -0.444 1.00 88.81 124 HIS A O 1
ATOM 950 N N . ARG A 1 125 ? -2.797 -8.668 1.261 1.00 90.25 125 ARG A N 1
ATOM 951 C CA . ARG A 1 125 ? -1.472 -8.445 1.840 1.00 90.25 125 ARG A CA 1
ATOM 952 C C . ARG A 1 125 ? -1.517 -8.683 3.339 1.00 90.25 125 ARG A C 1
ATOM 954 O O . ARG A 1 125 ? -2.559 -8.567 3.985 1.00 90.25 125 ARG A O 1
ATOM 961 N N . ALA A 1 126 ? -0.366 -9.029 3.904 1.00 90.75 126 ALA A N 1
ATOM 962 C CA . ALA A 1 126 ? -0.285 -9.395 5.307 1.00 90.75 126 ALA A CA 1
ATOM 963 C C . ALA A 1 126 ? -0.356 -8.149 6.199 1.00 90.75 126 ALA A C 1
ATOM 965 O O . ALA A 1 126 ? 0.537 -7.298 6.160 1.00 90.75 126 ALA A O 1
ATOM 966 N N . ILE A 1 127 ? -1.377 -8.079 7.054 1.00 91.50 127 ILE A N 1
ATOM 967 C CA . ILE A 1 127 ? -1.470 -7.064 8.106 1.00 91.50 127 ILE A CA 1
ATOM 968 C C . ILE A 1 127 ? -0.598 -7.498 9.286 1.00 91.50 127 ILE A C 1
ATOM 970 O O . ILE A 1 127 ? -0.818 -8.555 9.878 1.00 91.50 127 ILE A O 1
ATOM 974 N N . LYS A 1 128 ? 0.419 -6.699 9.622 1.00 91.69 128 LYS A N 1
ATOM 975 C CA . LYS A 1 128 ? 1.367 -7.013 10.712 1.00 91.69 128 LYS A CA 1
ATOM 976 C C . LYS A 1 128 ? 1.145 -6.200 11.977 1.00 91.69 128 LYS A C 1
ATOM 978 O O . LYS A 1 128 ? 1.698 -6.541 13.020 1.00 91.69 128 LYS A O 1
ATOM 983 N N . GLY A 1 129 ? 0.338 -5.152 11.907 1.00 92.50 129 GLY A N 1
ATOM 984 C CA . GLY A 1 129 ? 0.060 -4.280 13.036 1.00 92.50 129 GLY A CA 1
ATOM 985 C C . GLY A 1 129 ? -0.795 -3.095 12.632 1.00 92.50 129 GLY A C 1
ATOM 986 O O . GLY A 1 129 ? -1.306 -3.037 11.514 1.00 92.50 129 GLY A O 1
ATOM 987 N N . GLY A 1 130 ? -0.931 -2.149 13.550 1.00 92.19 130 GLY A N 1
ATOM 988 C CA . GLY A 1 130 ? -1.737 -0.961 13.332 1.00 92.19 130 GLY A CA 1
ATOM 989 C C . GLY A 1 130 ? -1.864 -0.092 14.573 1.00 92.19 130 GLY A C 1
ATOM 990 O O . GLY A 1 130 ? -1.262 -0.361 15.617 1.00 92.19 130 GLY A O 1
ATOM 991 N N . TRP A 1 131 ? -2.648 0.968 14.436 1.00 91.69 131 TRP 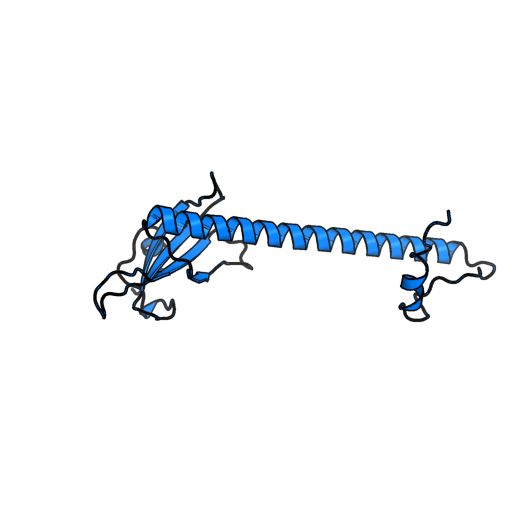A N 1
ATOM 992 C CA . TRP A 1 131 ? -2.987 1.905 15.501 1.00 91.69 131 TRP A CA 1
ATOM 993 C C . TRP A 1 131 ? -4.341 2.552 15.235 1.00 91.69 131 TRP A C 1
ATOM 995 O O . TRP A 1 131 ? -4.887 2.491 14.131 1.00 91.69 131 TRP A O 1
ATOM 1005 N N . TYR A 1 132 ? -4.865 3.191 16.270 1.00 88.31 132 TYR A N 1
ATOM 1006 C CA . TYR A 1 132 ? -6.058 4.008 16.196 1.00 88.31 132 TYR A CA 1
ATOM 1007 C C . TYR A 1 132 ? -5.683 5.488 16.162 1.00 88.31 132 TYR A C 1
ATOM 1009 O O . TYR A 1 132 ? -4.670 5.912 16.725 1.00 88.31 132 TYR A O 1
ATOM 1017 N N . LEU A 1 133 ? -6.528 6.266 15.501 1.00 85.88 133 LEU A N 1
ATOM 1018 C CA . LEU A 1 133 ? -6.452 7.712 15.388 1.00 85.88 133 LEU A CA 1
ATOM 1019 C C . LEU A 1 133 ? -7.804 8.337 15.761 1.00 85.88 133 LEU A C 1
ATOM 1021 O O . LEU A 1 133 ? -8.860 7.722 15.552 1.00 85.88 133 LEU A O 1
ATOM 1025 N N . PRO A 1 134 ? -7.799 9.556 16.324 1.00 81.62 134 PRO A N 1
ATOM 1026 C CA . PRO A 1 134 ? -9.000 10.364 16.446 1.00 81.62 134 PRO A CA 1
ATOM 1027 C C . PRO A 1 134 ? -9.649 10.650 15.084 1.00 81.62 134 PRO A C 1
ATOM 1029 O O . PRO A 1 134 ? -9.056 10.528 14.015 1.00 81.62 134 PRO A O 1
ATOM 1032 N N . VAL A 1 135 ? -10.906 11.075 15.117 1.00 75.31 135 VAL A N 1
ATOM 1033 C CA . VAL A 1 135 ? -11.668 11.423 13.911 1.00 75.31 135 VAL A CA 1
ATOM 1034 C C . VAL A 1 135 ? -10.999 12.554 13.149 1.00 75.31 135 VAL A C 1
ATOM 1036 O O . VAL A 1 135 ? -10.795 13.623 13.721 1.00 75.31 135 VAL A O 1
ATOM 1039 N N . LYS A 1 136 ? -10.782 12.370 11.840 1.00 71.00 136 LYS A N 1
ATOM 1040 C CA . LYS A 1 136 ? -10.254 13.418 10.945 1.00 71.00 136 LYS A CA 1
ATOM 1041 C C . LYS A 1 136 ? -8.911 13.999 11.417 1.00 71.00 136 LYS A C 1
ATOM 1043 O O . LYS A 1 136 ? -8.577 15.120 11.041 1.00 71.00 136 LYS A O 1
ATOM 1048 N N . SER A 1 137 ? -8.158 13.280 12.246 1.00 74.06 137 SER A N 1
ATOM 1049 C CA . SER A 1 137 ? -6.793 13.677 12.567 1.00 74.06 137 SER A CA 1
ATOM 1050 C C . SER A 1 137 ? -5.852 13.207 11.471 1.00 74.06 137 SER A C 1
ATOM 1052 O O . SER A 1 137 ? -5.991 12.098 10.962 1.00 74.06 137 SER A O 1
ATOM 1054 N N . GLU A 1 138 ? -4.860 14.027 11.159 1.00 79.19 138 GLU A N 1
ATOM 1055 C CA . GLU A 1 138 ? -3.703 13.581 10.389 1.00 79.19 138 GLU A CA 1
ATOM 1056 C C . GLU A 1 138 ? -2.985 12.438 11.118 1.00 79.19 138 GLU A C 1
ATOM 1058 O O . GLU A 1 138 ? -3.007 12.369 12.355 1.00 79.19 138 GLU A O 1
ATOM 1063 N N . ASP A 1 139 ? -2.313 11.567 10.361 1.00 81.94 139 ASP A N 1
ATOM 1064 C CA . ASP A 1 139 ? -1.556 10.436 10.903 1.00 81.94 139 ASP A CA 1
ATOM 1065 C C . ASP A 1 139 ? -0.218 10.864 11.541 1.00 81.94 139 ASP A C 1
ATOM 1067 O O . ASP A 1 139 ? 0.877 10.416 11.192 1.00 81.94 139 ASP A O 1
ATOM 1071 N N . LEU A 1 140 ? -0.299 11.749 12.532 1.00 85.06 140 LEU A N 1
ATOM 1072 C CA . LEU A 1 140 ? 0.844 12.203 13.309 1.00 85.06 140 LEU A CA 1
ATOM 1073 C C . LEU A 1 140 ? 1.073 11.274 14.492 1.00 85.06 140 LEU A C 1
ATOM 1075 O O . LEU A 1 140 ? 0.158 10.993 15.264 1.00 85.06 140 LEU A O 1
ATOM 1079 N N . ARG A 1 141 ? 2.337 10.899 14.711 1.00 85.69 141 ARG A N 1
ATOM 1080 C CA . ARG A 1 141 ? 2.758 9.997 15.794 1.00 85.69 141 ARG A CA 1
ATOM 1081 C C . ARG A 1 141 ? 2.128 10.326 17.149 1.00 85.69 141 ARG A C 1
ATOM 1083 O O . ARG A 1 141 ? 1.695 9.413 17.833 1.00 85.69 141 ARG A O 1
ATOM 1090 N N . ARG A 1 142 ? 2.035 11.611 17.513 1.00 87.06 142 ARG A N 1
ATOM 1091 C CA . ARG A 1 142 ? 1.460 12.090 18.788 1.00 87.06 142 ARG A CA 1
ATOM 1092 C C . ARG A 1 142 ? -0.026 11.761 18.989 1.00 87.06 142 ARG A C 1
ATOM 1094 O O . ARG A 1 142 ? -0.487 11.774 20.121 1.00 87.06 142 ARG A O 1
ATOM 1101 N N . TYR A 1 143 ? -0.768 11.526 17.910 1.00 86.31 143 TYR A N 1
ATOM 1102 C CA . TYR A 1 143 ? -2.204 11.239 17.945 1.00 86.31 143 TYR A CA 1
ATOM 1103 C C . TYR A 1 143 ? -2.518 9.747 17.871 1.00 86.31 143 TYR A C 1
ATOM 1105 O O . TYR A 1 143 ? -3.669 9.362 18.057 1.00 86.31 143 TYR A O 1
ATOM 1113 N N . ARG A 1 144 ? -1.514 8.905 17.617 1.00 89.88 144 ARG A N 1
ATOM 1114 C CA . ARG A 1 144 ? -1.690 7.457 17.511 1.00 89.88 144 ARG A CA 1
ATOM 1115 C C . ARG A 1 144 ? -1.872 6.856 18.897 1.00 89.88 144 ARG A C 1
ATOM 1117 O O . ARG A 1 144 ? -1.096 7.143 19.806 1.00 89.88 144 ARG A O 1
ATOM 1124 N N . TYR A 1 145 ? -2.866 5.992 19.051 1.00 87.69 145 TYR A N 1
ATOM 1125 C CA . TYR A 1 145 ? -3.125 5.279 20.300 1.00 87.69 145 TYR A CA 1
ATOM 1126 C C . TYR A 1 145 ? -3.528 3.825 20.042 1.00 87.69 145 TYR A C 1
ATOM 1128 O O . TYR A 1 145 ? -3.793 3.426 18.910 1.00 87.69 145 TYR A O 1
ATOM 1136 N N . GLY A 1 146 ? -3.527 3.010 21.102 1.00 86.06 146 GLY A N 1
ATOM 1137 C CA . GLY A 1 146 ? -3.940 1.603 21.044 1.00 86.06 146 GLY A CA 1
ATOM 1138 C C . GLY A 1 146 ? -3.166 0.770 20.018 1.00 86.06 146 GLY A C 1
ATOM 1139 O O . GLY A 1 146 ? -3.747 -0.053 19.323 1.00 86.06 146 GLY A O 1
ATOM 1140 N N . CYS A 1 147 ? -1.863 1.011 19.892 1.00 90.12 147 CYS A N 1
ATOM 1141 C CA . CYS A 1 147 ? -1.029 0.362 18.892 1.00 90.12 147 CYS A CA 1
ATOM 1142 C C . CYS A 1 147 ? -0.796 -1.124 19.152 1.00 90.12 147 CYS A C 1
ATOM 1144 O O . CYS A 1 147 ? -0.588 -1.545 20.292 1.00 90.12 147 CYS A O 1
ATOM 1146 N N . TYR A 1 148 ? -0.726 -1.900 18.075 1.00 90.00 148 TYR A N 1
ATOM 1147 C CA . TYR A 1 148 ? -0.562 -3.348 18.131 1.00 90.00 148 TYR A CA 1
ATOM 1148 C C . TYR A 1 148 ? 0.313 -3.884 16.997 1.00 90.00 148 TYR A C 1
ATOM 1150 O O . TYR A 1 148 ? 0.535 -3.228 15.977 1.00 90.00 148 TYR A O 1
ATOM 1158 N N . GLY A 1 149 ? 0.819 -5.103 17.188 1.00 89.81 149 GLY A N 1
ATOM 1159 C CA . GLY A 1 149 ? 1.692 -5.771 16.225 1.00 89.81 149 GLY A CA 1
ATOM 1160 C C . GLY A 1 149 ? 2.979 -4.986 15.954 1.00 89.81 149 GLY A C 1
ATOM 1161 O O . GLY A 1 149 ? 3.550 -4.379 16.866 1.00 89.81 149 GLY A O 1
ATOM 1162 N N . SER A 1 150 ? 3.409 -4.974 14.691 1.00 88.25 150 SER A N 1
ATOM 1163 C CA . SER A 1 150 ? 4.629 -4.295 14.235 1.00 88.25 150 SER A CA 1
ATOM 1164 C C . SER A 1 150 ? 4.670 -2.805 14.581 1.00 88.25 150 SER A C 1
ATOM 1166 O O . SER A 1 150 ? 5.742 -2.261 14.841 1.00 88.25 150 SER A O 1
ATOM 1168 N N . ALA A 1 151 ? 3.509 -2.147 14.692 1.00 86.38 151 ALA A N 1
ATOM 1169 C CA . ALA A 1 151 ? 3.422 -0.740 15.076 1.00 86.38 151 ALA A CA 1
ATOM 1170 C C . ALA A 1 151 ? 4.086 -0.448 16.433 1.00 86.38 151 ALA A C 1
ATOM 1172 O O . ALA A 1 151 ? 4.712 0.597 16.623 1.00 86.38 151 ALA A O 1
ATOM 1173 N N . LYS A 1 152 ? 3.973 -1.393 17.375 1.00 86.00 152 LYS A N 1
ATOM 1174 C CA . LYS A 1 152 ? 4.542 -1.272 18.719 1.00 86.00 152 LYS A CA 1
ATOM 1175 C C . LYS A 1 152 ? 6.050 -1.529 18.722 1.00 86.00 152 LYS A C 1
ATOM 1177 O O . LYS A 1 152 ? 6.782 -0.799 19.383 1.00 86.00 152 LYS A O 1
ATOM 1182 N N . THR A 1 153 ? 6.513 -2.540 17.988 1.00 85.31 153 THR A N 1
ATOM 1183 C CA . THR A 1 153 ? 7.932 -2.939 17.958 1.00 85.31 153 THR A CA 1
ATOM 1184 C C . THR A 1 153 ? 8.794 -1.988 17.136 1.00 85.31 153 THR A C 1
ATOM 1186 O O . THR A 1 153 ? 9.940 -1.742 17.490 1.00 85.31 153 THR A O 1
ATOM 1189 N N . GLU A 1 154 ? 8.240 -1.417 16.067 1.00 84.00 154 GLU A N 1
ATOM 1190 C CA . GLU A 1 154 ? 8.950 -0.504 15.161 1.00 84.00 154 GLU A CA 1
ATOM 1191 C C . GLU A 1 154 ? 8.860 0.968 15.610 1.00 84.00 154 GLU A C 1
ATOM 1193 O O . GLU A 1 154 ? 9.376 1.864 14.946 1.00 84.00 154 GLU A O 1
ATOM 1198 N N . GLY A 1 155 ? 8.230 1.241 16.759 1.00 82.81 155 GLY A N 1
ATOM 1199 C CA . GLY A 1 155 ? 8.212 2.574 17.360 1.00 82.81 155 GLY A CA 1
ATOM 1200 C C . GLY A 1 155 ? 7.314 3.585 16.642 1.00 82.81 155 GLY A C 1
ATOM 1201 O O . GLY A 1 155 ? 7.572 4.786 16.726 1.00 82.81 155 GLY A O 1
ATOM 1202 N N . PHE A 1 156 ? 6.243 3.135 15.980 1.00 82.12 156 PHE A N 1
ATOM 1203 C CA . PHE A 1 156 ? 5.297 4.017 15.279 1.00 82.12 156 PHE A CA 1
ATOM 1204 C C . PHE A 1 156 ? 4.412 4.852 16.190 1.00 82.12 156 PHE A C 1
ATOM 1206 O O . PHE A 1 156 ? 3.706 5.733 15.708 1.00 82.12 156 PHE A O 1
ATOM 1213 N N . CYS A 1 157 ? 4.450 4.593 17.489 1.00 82.25 157 CYS A N 1
ATOM 1214 C CA . CYS A 1 157 ? 3.526 5.158 18.457 1.00 82.25 157 CYS A CA 1
ATOM 1215 C C . CYS A 1 157 ? 4.231 6.138 19.393 1.00 82.25 157 CYS A C 1
ATOM 1217 O O . CYS A 1 157 ? 5.473 6.140 19.453 1.00 82.25 157 CYS A O 1
ATOM 1219 N N . PRO A 1 158 ? 3.481 7.023 20.075 1.00 82.19 158 PRO A N 1
ATOM 1220 C CA . PRO A 1 158 ? 4.053 7.850 21.126 1.00 82.19 158 PRO A CA 1
ATOM 1221 C C . PRO A 1 158 ? 4.777 6.955 22.140 1.00 82.19 158 PRO A C 1
ATOM 1223 O O . PRO A 1 158 ? 4.367 5.812 22.354 1.00 82.19 158 PRO A O 1
ATOM 1226 N N . ARG A 1 159 ? 5.886 7.455 22.688 1.00 67.56 159 ARG A N 1
ATOM 1227 C CA . ARG A 1 159 ? 6.580 6.787 23.794 1.00 67.56 159 ARG A CA 1
ATOM 1228 C C . ARG A 1 159 ? 5.778 6.925 25.077 1.00 67.56 159 ARG A C 1
ATOM 1230 O O . ARG A 1 159 ? 5.189 8.013 25.256 1.00 67.56 159 ARG A O 1
#

pLDDT: mean 76.66, std 14.15, range [36.97, 95.12]

Secondary structure (DSSP, 8-state):
------SSTTGGGS-TTTSPPSSPPTT-HHHHHHHHHHHHHHHHHHHHHHHHHHHHHHHHHHHHHHHHHHHHHHH----S--EEE--SSS--SEEEEEEEE--SPTT--EEEEEEEEEEEETTEEEEEEEEEE-TT----GGG-EEEEEHHHHTT-S--